Protein AF-A0AAX3SCZ5-F1 (afdb_monomer_lite)

Radius of gyration: 16.48 Å; chains: 1; bounding box: 24×50×27 Å

Secondary structure (DSSP, 8-state):
--HHHHHHHHHHHTT--HHHHHHHHHHHHHHHHHHHHHTPPP------------

pLDDT: mean 76.85, std 18.09, range [43.09, 96.5]

Sequence (54 aa):
MKLMERVKASLRVKRYSFRTEKTYCYWIRFHNLRHTALNLPPCISPTRSLDSAN

Structure (mmCIF, N/CA/C/O backbone):
data_AF-A0AAX3SCZ5-F1
#
_entry.id   AF-A0AAX3SCZ5-F1
#
loop_
_atom_site.group_PDB
_atom_site.id
_atom_site.type_symbol
_atom_site.label_atom_id
_atom_site.label_alt_id
_atom_site.label_comp_id
_atom_site.label_asym_id
_atom_site.label_entity_id
_atom_site.label_seq_id
_atom_site.pdbx_PDB_ins_code
_atom_site.Cartn_x
_atom_site.Cartn_y
_atom_site.Cartn_z
_atom_site.occupancy
_atom_site.B_iso_or_equiv
_atom_site.auth_seq_id
_atom_site.auth_comp_id
_atom_site.auth_asym_id
_atom_site.auth_atom_id
_atom_site.pdbx_PDB_model_num
ATOM 1 N N . MET A 1 1 ? -9.944 -0.855 -12.891 1.00 59.03 1 MET A N 1
ATOM 2 C CA . MET A 1 1 ? -9.468 -0.620 -11.507 1.00 59.03 1 MET A CA 1
ATOM 3 C C . MET A 1 1 ? -7.961 -0.435 -11.512 1.00 59.03 1 MET A C 1
ATOM 5 O O . MET A 1 1 ? -7.264 -1.289 -12.051 1.00 59.03 1 MET A O 1
ATOM 9 N N . LYS A 1 2 ? -7.449 0.656 -10.937 1.00 83.88 2 LYS A N 1
ATOM 10 C CA . LYS A 1 2 ? -5.999 0.906 -10.837 1.00 83.88 2 LYS A CA 1
ATOM 11 C C . LYS A 1 2 ? -5.420 0.155 -9.626 1.00 83.88 2 LYS A C 1
ATOM 13 O O . LYS A 1 2 ? -6.064 0.090 -8.582 1.00 83.88 2 LYS A O 1
ATOM 18 N N . LEU A 1 3 ? -4.195 -0.380 -9.728 1.00 87.00 3 LEU A N 1
ATOM 19 C CA . LEU A 1 3 ? -3.511 -1.119 -8.643 1.00 87.00 3 LEU A CA 1
ATOM 20 C C . LEU A 1 3 ? -3.580 -0.379 -7.294 1.00 87.00 3 LEU A C 1
ATOM 22 O O . LEU A 1 3 ? -3.898 -0.969 -6.264 1.00 87.00 3 LEU A O 1
ATOM 26 N N . MET A 1 4 ? -3.342 0.933 -7.317 1.00 90.69 4 MET A N 1
ATOM 27 C CA . MET A 1 4 ? -3.348 1.773 -6.117 1.00 90.69 4 MET A CA 1
ATOM 28 C C . MET A 1 4 ? -4.721 1.862 -5.440 1.00 90.69 4 MET A C 1
ATOM 30 O O . MET A 1 4 ? -4.781 1.960 -4.220 1.00 90.69 4 MET A O 1
ATOM 34 N N . GLU A 1 5 ? -5.824 1.803 -6.186 1.00 92.19 5 GLU A N 1
ATOM 35 C CA . GLU A 1 5 ? -7.173 1.814 -5.600 1.00 92.19 5 GLU A CA 1
ATOM 36 C C . GLU A 1 5 ? -7.426 0.531 -4.802 1.00 92.19 5 GLU A C 1
ATOM 38 O O . GLU A 1 5 ? -7.906 0.591 -3.671 1.00 92.19 5 GLU A O 1
ATOM 43 N N . ARG A 1 6 ? -7.009 -0.623 -5.344 1.00 91.56 6 ARG A N 1
ATOM 44 C CA . ARG A 1 6 ? -7.109 -1.926 -4.663 1.00 91.56 6 ARG A CA 1
ATOM 45 C C . ARG A 1 6 ? -6.258 -1.976 -3.395 1.00 91.56 6 ARG A C 1
ATOM 47 O O . ARG A 1 6 ? -6.704 -2.487 -2.367 1.00 91.56 6 ARG A O 1
ATOM 54 N N . VAL A 1 7 ? -5.049 -1.416 -3.455 1.00 92.19 7 VAL A N 1
ATOM 55 C CA . VAL A 1 7 ? -4.141 -1.311 -2.302 1.00 92.19 7 VAL A CA 1
ATOM 56 C C . VAL A 1 7 ? -4.768 -0.461 -1.197 1.00 92.19 7 VAL A C 1
ATOM 58 O O . VAL A 1 7 ? -4.844 -0.910 -0.054 1.00 92.19 7 VAL A O 1
ATOM 61 N N . LYS A 1 8 ? -5.284 0.729 -1.531 1.00 92.25 8 LYS A N 1
ATOM 62 C CA . LYS A 1 8 ? -5.948 1.614 -0.560 1.00 92.25 8 LYS A CA 1
ATOM 63 C C . LYS A 1 8 ? -7.179 0.965 0.065 1.00 92.25 8 LYS A C 1
ATOM 65 O O . LYS A 1 8 ? -7.328 1.004 1.281 1.00 92.25 8 LYS A O 1
ATOM 70 N N . ALA A 1 9 ? -8.027 0.321 -0.738 1.00 94.38 9 ALA A N 1
ATOM 71 C CA . ALA A 1 9 ? -9.192 -0.401 -0.229 1.00 94.38 9 ALA A CA 1
ATOM 72 C C . ALA A 1 9 ? -8.786 -1.488 0.783 1.00 94.38 9 ALA A C 1
ATOM 74 O O . ALA A 1 9 ? -9.341 -1.554 1.878 1.00 94.38 9 ALA A O 1
ATOM 75 N N . SER A 1 10 ? -7.750 -2.270 0.467 1.00 93.94 10 SER A N 1
ATOM 76 C CA . SER A 1 10 ? -7.238 -3.325 1.354 1.00 93.94 10 SER A CA 1
ATOM 77 C C . SER A 1 10 ? -6.656 -2.771 2.662 1.00 93.94 10 SER A C 1
ATOM 79 O O . SER A 1 10 ? -6.864 -3.343 3.732 1.00 93.94 10 SER A O 1
ATOM 81 N N . LEU A 1 11 ? -5.948 -1.637 2.598 1.00 93.44 11 LEU A N 1
ATOM 82 C CA . LEU A 1 11 ? -5.382 -0.969 3.776 1.00 93.44 11 LEU A CA 1
ATOM 83 C C . LEU A 1 11 ? -6.472 -0.395 4.694 1.00 93.44 11 LEU A C 1
ATOM 85 O O . LEU A 1 11 ? -6.350 -0.494 5.916 1.00 93.44 11 LEU A O 1
ATOM 89 N N . ARG A 1 12 ? -7.558 0.139 4.120 1.00 93.12 12 ARG A N 1
ATOM 90 C CA . ARG A 1 12 ? -8.713 0.660 4.873 1.00 93.12 12 ARG A CA 1
ATOM 91 C C . ARG A 1 12 ? -9.495 -0.436 5.586 1.00 93.12 12 ARG A C 1
ATOM 93 O O . ARG A 1 12 ? -9.886 -0.235 6.731 1.00 93.12 12 ARG A O 1
ATOM 100 N N . VAL A 1 13 ? -9.658 -1.607 4.963 1.00 96.50 13 VAL A N 1
ATOM 101 C CA . VAL A 1 13 ? -10.260 -2.787 5.620 1.00 96.50 13 VAL A CA 1
ATOM 102 C C . VAL A 1 13 ? -9.458 -3.185 6.861 1.00 96.50 13 VAL A C 1
ATOM 104 O O . VAL A 1 13 ? -10.031 -3.480 7.905 1.00 96.50 13 VAL A O 1
ATOM 107 N N . LYS A 1 14 ? -8.125 -3.109 6.783 1.00 93.56 14 LYS A N 1
ATOM 108 C CA . LYS A 1 14 ? -7.220 -3.379 7.910 1.00 93.56 14 LYS A CA 1
ATOM 109 C C . LYS A 1 14 ? -7.133 -2.233 8.932 1.00 93.56 14 LYS A C 1
ATOM 111 O O . LYS A 1 14 ? -6.369 -2.345 9.884 1.00 93.56 14 LYS A O 1
ATOM 116 N N . ARG A 1 15 ? -7.899 -1.146 8.753 1.00 95.31 15 ARG A N 1
ATOM 117 C CA . ARG A 1 15 ? -7.937 0.042 9.630 1.00 95.31 15 ARG A CA 1
ATOM 118 C C . ARG A 1 15 ? -6.563 0.666 9.899 1.00 95.31 15 ARG A C 1
ATOM 120 O O . ARG A 1 15 ? -6.323 1.225 10.967 1.00 95.31 15 ARG A O 1
ATOM 127 N N . TYR A 1 16 ? -5.654 0.599 8.928 1.00 93.38 16 TYR A N 1
ATOM 128 C CA . TYR A 1 16 ? -4.394 1.325 9.040 1.00 93.38 16 TYR A CA 1
ATOM 129 C C . TYR A 1 16 ? -4.623 2.837 9.005 1.00 93.38 16 TYR A C 1
ATOM 131 O O . TYR A 1 16 ? -5.544 3.333 8.356 1.00 93.38 16 TYR A O 1
ATOM 139 N N . SER A 1 17 ? -3.747 3.580 9.683 1.00 93.56 17 SER A N 1
ATOM 140 C CA . SER A 1 17 ? -3.791 5.041 9.660 1.00 93.56 17 SER A CA 1
ATOM 141 C C . SER A 1 17 ? -3.548 5.586 8.249 1.00 93.56 17 SER A C 1
ATOM 143 O O . SER A 1 17 ? -2.823 4.992 7.446 1.00 93.56 17 SER A O 1
ATOM 145 N N . PHE A 1 18 ? -4.066 6.782 7.973 1.00 92.12 18 PHE A N 1
ATOM 146 C CA . PHE A 1 18 ? -3.850 7.462 6.693 1.00 92.12 18 PHE A CA 1
ATOM 147 C C . PHE A 1 18 ? -2.358 7.727 6.408 1.00 92.12 18 PHE A C 1
ATOM 149 O O . PHE A 1 18 ? -1.908 7.687 5.260 1.00 92.12 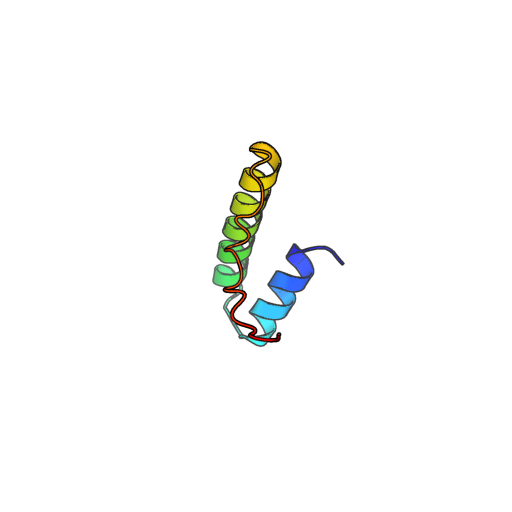18 PHE A O 1
ATOM 156 N N . ARG A 1 19 ? -1.557 7.940 7.464 1.00 94.19 19 ARG A N 1
ATOM 157 C CA . ARG A 1 19 ? -0.097 8.088 7.365 1.00 94.19 19 ARG A CA 1
ATOM 158 C C . ARG A 1 19 ? 0.553 6.796 6.868 1.00 94.19 19 ARG A C 1
ATOM 160 O O . ARG A 1 19 ? 1.380 6.842 5.961 1.00 94.19 19 ARG A O 1
ATOM 167 N N . THR A 1 20 ? 0.137 5.654 7.412 1.00 94.31 20 THR A N 1
ATOM 168 C CA . THR A 1 20 ? 0.584 4.326 6.972 1.00 94.31 20 THR A CA 1
ATOM 169 C C . THR A 1 20 ? 0.137 4.044 5.537 1.00 94.31 20 THR A C 1
ATOM 171 O O . THR A 1 20 ? 0.949 3.587 4.735 1.00 94.31 20 THR A O 1
ATOM 174 N N . GLU A 1 21 ? -1.107 4.388 5.176 1.00 92.81 21 GLU A N 1
ATOM 175 C CA . GLU A 1 21 ? -1.628 4.231 3.808 1.00 92.81 21 GLU A CA 1
ATOM 176 C C . GLU A 1 21 ? -0.730 4.944 2.784 1.00 92.81 21 GLU A C 1
ATOM 178 O O . GLU A 1 21 ? -0.348 4.351 1.771 1.00 92.81 21 GLU A O 1
ATOM 183 N N . LYS A 1 22 ? -0.317 6.184 3.078 1.00 93.75 22 LYS A N 1
ATOM 184 C CA . LYS A 1 22 ? 0.570 6.979 2.214 1.00 93.75 22 LYS A CA 1
ATOM 185 C C . LYS A 1 22 ? 1.950 6.340 2.053 1.00 93.75 22 LYS A C 1
ATOM 187 O O . LYS A 1 22 ? 2.440 6.242 0.927 1.00 93.75 22 LYS A O 1
ATOM 192 N N . THR A 1 23 ? 2.549 5.876 3.150 1.00 95.69 23 THR A N 1
ATOM 193 C CA . THR A 1 23 ? 3.862 5.213 3.132 1.00 95.69 23 THR A CA 1
ATOM 194 C C . THR A 1 23 ? 3.824 3.928 2.307 1.00 95.69 23 THR A C 1
ATOM 196 O O . THR A 1 23 ? 4.665 3.740 1.431 1.00 95.69 23 THR A O 1
ATOM 199 N N . TYR A 1 24 ? 2.822 3.072 2.514 1.00 94.38 24 TYR A N 1
ATOM 200 C CA . TYR A 1 24 ? 2.683 1.833 1.744 1.00 94.38 24 TYR A CA 1
ATOM 201 C C . TYR A 1 24 ? 2.422 2.105 0.260 1.00 94.38 24 TYR A C 1
ATOM 203 O O . TYR A 1 24 ? 3.065 1.496 -0.594 1.00 94.38 24 TYR A O 1
ATOM 211 N N . CYS A 1 25 ? 1.542 3.057 -0.070 1.00 92.69 25 CYS A N 1
ATOM 212 C CA . CYS A 1 25 ? 1.304 3.442 -1.463 1.00 92.69 25 CYS A CA 1
ATOM 213 C C . CYS A 1 25 ? 2.586 3.935 -2.151 1.00 92.69 25 CYS A C 1
ATOM 215 O O . CYS A 1 25 ? 2.819 3.597 -3.311 1.00 92.69 25 CYS A O 1
ATOM 217 N N . TYR A 1 26 ? 3.423 4.703 -1.447 1.00 92.75 26 TYR A N 1
ATOM 218 C CA . TYR A 1 26 ? 4.713 5.160 -1.962 1.00 92.75 26 TYR A CA 1
ATOM 219 C C . TYR A 1 26 ? 5.651 3.984 -2.265 1.00 92.75 26 TYR A C 1
ATOM 221 O O . TYR A 1 26 ? 6.124 3.864 -3.396 1.00 92.75 26 TYR A O 1
ATOM 229 N N . TRP A 1 27 ? 5.856 3.082 -1.300 1.00 92.69 27 TRP A N 1
ATOM 230 C CA . TRP A 1 27 ? 6.740 1.925 -1.475 1.00 92.69 27 TRP A CA 1
ATOM 231 C C . TRP A 1 27 ? 6.274 0.990 -2.588 1.00 92.69 27 TRP A C 1
ATOM 233 O O . TRP A 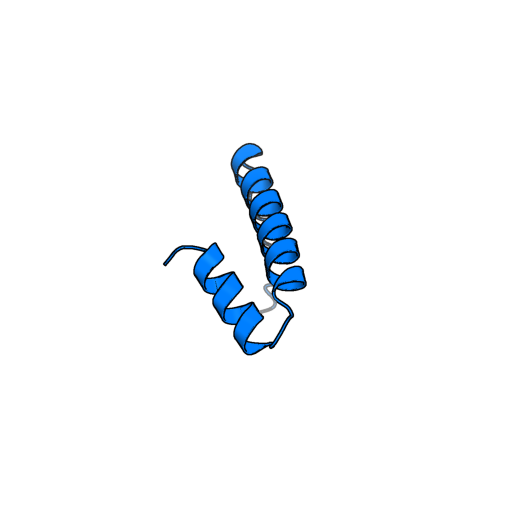1 27 ? 7.078 0.587 -3.426 1.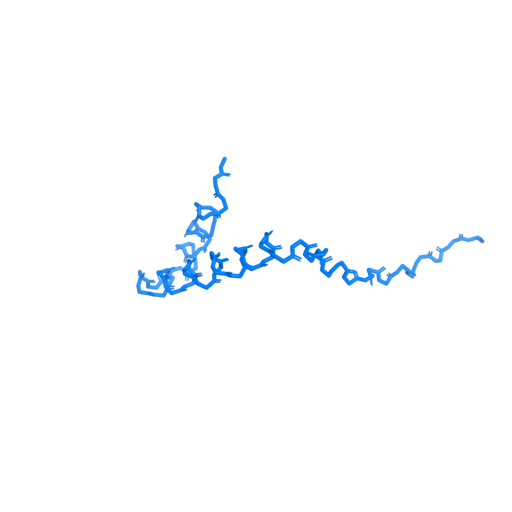00 92.69 27 TRP A O 1
ATOM 243 N N . ILE A 1 28 ? 4.973 0.698 -2.656 1.00 90.19 28 ILE A N 1
ATOM 244 C CA . ILE A 1 28 ? 4.416 -0.168 -3.700 1.00 90.19 28 ILE A CA 1
ATOM 245 C C . ILE A 1 28 ? 4.567 0.502 -5.069 1.00 90.19 28 ILE A C 1
ATOM 247 O O . ILE A 1 28 ? 4.972 -0.156 -6.025 1.00 90.19 28 ILE A O 1
ATOM 251 N N . ARG A 1 29 ? 4.304 1.810 -5.194 1.00 88.38 29 ARG A N 1
ATOM 252 C CA . ARG A 1 29 ? 4.501 2.535 -6.460 1.00 88.38 29 ARG A CA 1
ATOM 253 C C . ARG A 1 29 ? 5.967 2.532 -6.892 1.00 88.38 29 ARG A C 1
ATOM 255 O O . ARG A 1 29 ? 6.240 2.307 -8.066 1.00 88.38 29 ARG A O 1
ATOM 262 N N . PHE A 1 30 ? 6.888 2.746 -5.957 1.00 86.62 30 PHE A N 1
ATOM 263 C CA . PHE A 1 30 ? 8.325 2.732 -6.219 1.00 86.62 30 PHE A CA 1
ATOM 264 C C . PHE A 1 30 ? 8.818 1.348 -6.658 1.00 86.62 30 PHE A C 1
ATOM 266 O O . PHE A 1 30 ? 9.541 1.234 -7.646 1.00 86.62 30 PHE A O 1
ATOM 273 N N . HIS A 1 31 ? 8.371 0.292 -5.980 1.00 84.69 31 HIS A N 1
ATOM 274 C CA . HIS A 1 31 ? 8.702 -1.085 -6.337 1.00 84.69 31 HIS A CA 1
ATOM 275 C C . HIS A 1 31 ? 8.174 -1.452 -7.729 1.00 84.69 31 HIS A C 1
ATOM 277 O O . HIS A 1 31 ? 8.906 -2.005 -8.546 1.00 84.69 31 HIS A O 1
ATOM 283 N N . ASN A 1 32 ? 6.924 -1.089 -8.036 1.00 80.19 32 ASN A N 1
ATOM 284 C CA . ASN A 1 32 ? 6.349 -1.330 -9.360 1.00 80.19 32 ASN A CA 1
ATOM 285 C C . ASN A 1 32 ? 7.103 -0.564 -10.452 1.00 80.19 32 ASN A C 1
ATOM 287 O O . ASN A 1 32 ? 7.451 -1.167 -11.459 1.00 80.19 32 ASN A O 1
ATOM 291 N N . LEU A 1 33 ? 7.422 0.719 -10.231 1.00 77.31 33 LEU A N 1
ATOM 292 C CA . LEU A 1 33 ? 8.182 1.524 -11.192 1.00 77.31 33 LEU A CA 1
ATOM 293 C C . LEU A 1 33 ? 9.565 0.928 -11.469 1.00 77.31 33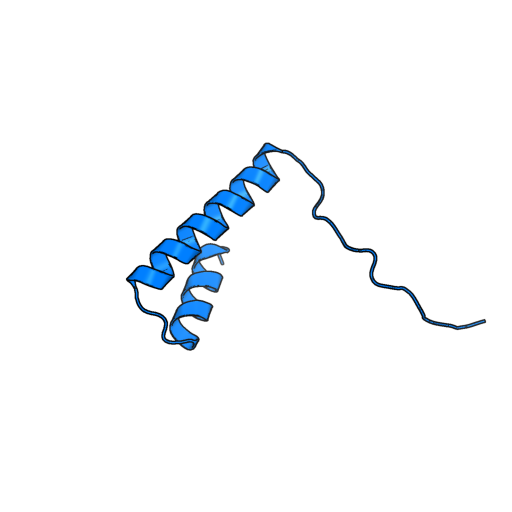 LEU A C 1
ATOM 295 O O . LEU A 1 33 ? 9.997 0.914 -12.615 1.00 77.31 33 LEU A O 1
ATOM 299 N N . ARG A 1 34 ? 10.242 0.397 -10.445 1.00 68.44 34 ARG A N 1
ATOM 300 C CA . ARG A 1 34 ? 11.523 -0.298 -10.619 1.00 68.44 34 ARG A CA 1
ATOM 301 C C . ARG A 1 34 ? 11.391 -1.567 -11.451 1.00 68.44 34 ARG A C 1
ATOM 303 O O . ARG A 1 34 ? 12.220 -1.784 -12.322 1.00 68.44 34 ARG A O 1
ATOM 310 N N . HIS A 1 35 ? 10.347 -2.363 -11.235 1.00 62.56 35 HIS A N 1
ATOM 311 C CA . HIS A 1 35 ? 10.083 -3.540 -12.066 1.00 62.56 35 HIS A CA 1
ATOM 312 C C . HIS A 1 35 ? 9.806 -3.168 -13.528 1.00 62.56 35 HIS A C 1
ATOM 314 O O . HIS A 1 35 ? 10.324 -3.823 -14.426 1.00 62.56 35 HIS A O 1
ATOM 320 N N . THR A 1 36 ? 9.039 -2.099 -13.776 1.00 62.25 36 THR A N 1
ATOM 321 C CA . THR A 1 36 ? 8.759 -1.644 -15.150 1.00 62.25 36 THR A CA 1
ATOM 322 C C . THR A 1 36 ? 9.992 -1.030 -15.813 1.00 62.25 36 THR A C 1
ATOM 324 O O . THR A 1 36 ? 10.226 -1.256 -16.991 1.00 62.25 36 THR A O 1
ATOM 327 N N . ALA A 1 37 ? 10.796 -0.271 -15.063 1.00 60.19 37 ALA A N 1
ATOM 328 C CA . ALA A 1 37 ? 11.998 0.381 -15.578 1.00 60.19 37 ALA A CA 1
ATOM 329 C C . ALA A 1 37 ? 13.149 -0.601 -15.840 1.00 60.19 37 ALA A C 1
ATOM 331 O O . ALA A 1 37 ? 13.983 -0.341 -16.700 1.00 60.19 37 ALA A O 1
ATOM 332 N N . LEU A 1 38 ? 13.203 -1.716 -15.108 1.00 57.50 38 LEU A N 1
ATOM 333 C CA . LEU A 1 38 ? 14.261 -2.716 -15.247 1.00 57.50 38 LEU A CA 1
ATOM 334 C C . LEU A 1 38 ? 13.890 -3.875 -16.182 1.00 57.50 38 LEU A C 1
ATOM 336 O O . LEU A 1 38 ? 14.745 -4.728 -16.397 1.00 57.50 38 LEU A O 1
ATOM 340 N N . ASN A 1 39 ? 12.656 -3.937 -16.719 1.00 57.81 39 ASN A N 1
ATOM 341 C CA . ASN A 1 39 ? 12.144 -5.071 -17.517 1.00 57.81 39 ASN A CA 1
ATOM 342 C C . ASN A 1 39 ? 12.491 -6.442 -16.905 1.00 57.81 39 ASN A C 1
ATOM 344 O O . ASN A 1 39 ? 12.645 -7.439 -17.609 1.00 57.81 39 ASN A O 1
ATOM 348 N N . LEU A 1 40 ? 12.656 -6.494 -15.582 1.00 55.84 40 LEU A N 1
ATOM 349 C CA . LEU A 1 40 ? 13.095 -7.705 -14.921 1.00 55.84 40 LEU A CA 1
ATOM 350 C C . LEU A 1 40 ? 11.865 -8.605 -14.816 1.00 55.84 40 LEU A C 1
ATOM 352 O O . LEU A 1 40 ? 10.839 -8.139 -14.296 1.00 55.84 40 LEU A O 1
ATOM 356 N N . PRO A 1 41 ? 11.920 -9.853 -15.320 1.00 55.19 41 PRO A N 1
ATOM 357 C CA . PRO A 1 41 ? 10.791 -10.756 -15.208 1.00 55.19 41 PRO A CA 1
ATOM 358 C C . PRO A 1 41 ? 10.379 -10.825 -13.735 1.00 55.19 41 PRO A C 1
ATOM 360 O O . PRO A 1 41 ? 11.254 -10.829 -12.859 1.00 55.19 41 PRO A O 1
ATOM 363 N N . PRO A 1 42 ? 9.068 -10.831 -13.422 1.00 63.16 42 PRO A N 1
ATOM 364 C CA . PRO A 1 42 ? 8.645 -11.135 -12.067 1.00 63.16 42 PRO A CA 1
ATOM 365 C C . PRO A 1 42 ? 9.340 -12.439 -11.692 1.00 63.16 42 PRO A C 1
ATOM 367 O O . PRO A 1 42 ? 9.301 -13.389 -12.474 1.00 63.16 42 PRO A O 1
ATOM 370 N N . CYS A 1 43 ? 10.031 -12.472 -10.554 1.00 54.09 43 CYS A N 1
ATOM 371 C CA . CYS A 1 43 ? 10.550 -13.721 -10.024 1.00 54.09 43 CYS A CA 1
ATOM 372 C C . CYS A 1 43 ? 9.335 -14.606 -9.735 1.00 54.09 43 CYS A C 1
ATOM 374 O O . CYS A 1 43 ? 8.756 -14.554 -8.652 1.00 54.09 43 CYS A O 1
ATOM 376 N N . ILE A 1 44 ? 8.901 -15.361 -10.741 1.00 61.53 44 ILE A N 1
ATOM 377 C CA . ILE A 1 44 ? 8.025 -16.501 -10.579 1.00 61.53 44 ILE A CA 1
ATOM 378 C C . ILE A 1 44 ? 8.948 -17.504 -9.910 1.00 61.53 44 ILE A C 1
ATOM 380 O O . ILE A 1 44 ? 9.736 -18.179 -10.569 1.00 61.53 44 ILE A O 1
ATOM 384 N N . SER A 1 45 ? 8.947 -17.513 -8.577 1.00 53.25 45 SER A N 1
ATOM 385 C CA . SER A 1 45 ? 9.447 -18.657 -7.828 1.00 53.25 45 SER A CA 1
ATOM 386 C C . SER A 1 45 ? 8.830 -19.879 -8.501 1.00 53.25 45 SER A C 1
ATOM 388 O O . SER A 1 45 ? 7.602 -19.893 -8.637 1.00 53.25 45 SER A O 1
ATOM 390 N N . PRO A 1 46 ? 9.619 -20.857 -8.984 1.00 51.19 46 PRO A N 1
ATOM 391 C CA . PRO A 1 46 ? 9.034 -22.053 -9.551 1.00 51.19 46 PRO A CA 1
ATOM 392 C C . PRO A 1 46 ? 8.173 -22.640 -8.444 1.00 51.19 46 PRO A C 1
ATOM 394 O O . PRO A 1 46 ? 8.675 -23.048 -7.393 1.00 51.19 46 PRO A O 1
ATOM 397 N N . THR A 1 47 ? 6.856 -22.580 -8.633 1.00 54.97 47 THR A N 1
ATOM 398 C CA . THR A 1 47 ? 5.924 -23.373 -7.855 1.00 54.97 47 THR A CA 1
ATOM 399 C C . THR A 1 47 ? 6.441 -24.782 -7.987 1.00 54.97 47 THR A C 1
ATOM 401 O O . THR A 1 47 ? 6.447 -25.336 -9.083 1.00 54.97 47 THR A O 1
ATOM 404 N N . ARG A 1 48 ? 6.975 -25.275 -6.871 1.00 48.69 48 ARG A N 1
ATOM 405 C CA . ARG A 1 48 ? 7.286 -26.663 -6.578 1.00 48.69 48 ARG A CA 1
ATOM 406 C C . ARG A 1 48 ? 6.203 -27.529 -7.217 1.00 48.69 48 ARG A C 1
ATOM 408 O O . ARG A 1 48 ? 5.145 -27.717 -6.631 1.00 48.69 48 ARG A O 1
ATOM 415 N N . SER A 1 49 ? 6.451 -27.970 -8.445 1.00 48.16 49 SER A N 1
ATOM 416 C CA . SER A 1 49 ? 5.608 -28.926 -9.140 1.00 48.16 49 SER A CA 1
ATOM 417 C C . SER A 1 49 ? 6.028 -30.267 -8.566 1.00 48.16 49 SER A C 1
ATOM 419 O O . SER A 1 49 ? 7.078 -30.809 -8.901 1.00 48.16 49 SER A O 1
ATOM 421 N N . LEU A 1 50 ? 5.284 -30.688 -7.548 1.00 57.56 50 LEU A N 1
ATOM 422 C CA . LEU A 1 50 ? 5.401 -31.992 -6.918 1.00 57.56 50 LEU A CA 1
ATOM 423 C C . LEU A 1 50 ? 4.028 -32.660 -6.989 1.00 57.56 50 LEU A C 1
ATOM 425 O O . LEU A 1 50 ? 3.460 -33.024 -5.974 1.00 57.56 50 LEU A O 1
ATOM 429 N N . ASP A 1 51 ? 3.519 -32.781 -8.210 1.00 49.12 51 ASP A N 1
ATOM 43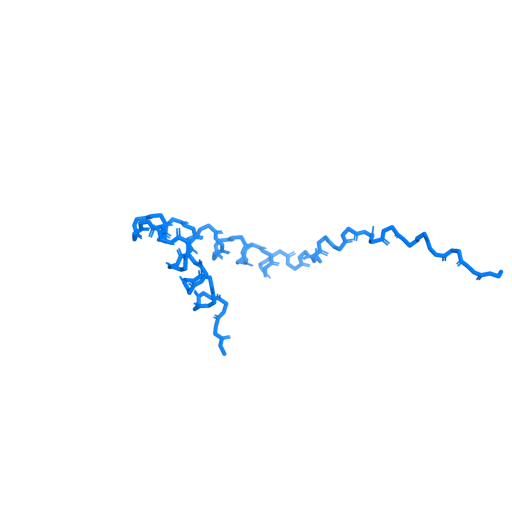0 C CA . ASP A 1 51 ? 2.484 -33.740 -8.585 1.00 49.12 51 ASP A CA 1
ATOM 431 C C . ASP A 1 51 ? 3.178 -34.607 -9.653 1.00 49.12 51 ASP A C 1
ATOM 433 O O . ASP A 1 51 ? 3.430 -34.148 -10.759 1.00 49.12 51 ASP A O 1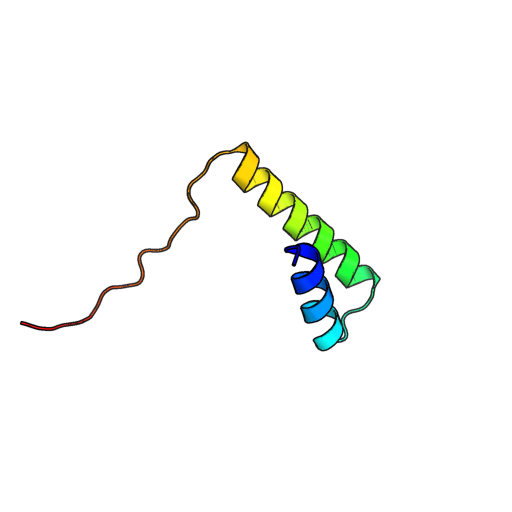
ATOM 437 N N . SER A 1 52 ? 3.814 -35.734 -9.326 1.00 58.31 52 SER A N 1
ATOM 438 C CA . SER A 1 52 ? 3.171 -37.010 -9.004 1.00 58.31 52 SER A CA 1
ATOM 439 C C . SER A 1 52 ? 1.949 -37.287 -9.880 1.00 58.31 52 SER A C 1
ATOM 441 O O . SER A 1 52 ? 0.830 -37.092 -9.422 1.00 58.31 52 SER A O 1
ATOM 443 N N . ALA A 1 53 ? 2.164 -37.789 -11.099 1.00 48.28 53 ALA A N 1
ATOM 444 C CA . ALA A 1 53 ? 1.295 -38.796 -11.715 1.00 48.28 53 ALA A CA 1
ATOM 445 C C . ALA A 1 53 ? 1.913 -39.356 -13.011 1.00 48.28 53 ALA A C 1
ATOM 447 O O . ALA A 1 53 ? 2.105 -38.607 -13.966 1.00 48.28 53 ALA A O 1
ATOM 448 N N . ASN A 1 54 ? 2.090 -40.684 -13.006 1.00 43.09 54 ASN A N 1
ATOM 449 C CA . ASN A 1 54 ? 2.448 -41.618 -14.087 1.00 43.09 54 ASN A CA 1
ATOM 450 C C . ASN A 1 54 ? 3.881 -41.616 -14.623 1.00 43.09 54 ASN A C 1
ATOM 452 O O . ASN A 1 54 ? 4.215 -40.786 -15.493 1.00 43.09 54 ASN A O 1
#

Foldseek 3Di:
DDPLVVLLVVCVVVVDDPVVSVVVSVVVVVVVVCCVVVVDPPPPPPPPPPDDDD